Protein AF-A0A0V8TB01-F1 (afdb_monomer_lite)

Secondary structure (DSSP, 8-state):
-------TT--------HHHHSTT---PPPPTT------EEEEEEEETTEEEEEEEESSPPPHHHHHHHHHHHHHHHHHHHHHTT-

Foldseek 3Di:
DDPPPPPPPPDPPDDDPPCVVPPPDDDDDDDPPDDDDKDKDWDFDDDPNDTDIDIDMPDDDPPVVVVVVVVVVVVVVVVVVVVVVD

Structure (mmCIF, N/CA/C/O backbone):
data_AF-A0A0V8TB01-F1
#
_entry.id   AF-A0A0V8TB01-F1
#
loop_
_atom_site.group_PDB
_atom_site.id
_atom_site.type_symbol
_atom_site.label_atom_id
_atom_site.label_alt_id
_atom_site.label_comp_id
_atom_site.label_asym_id
_atom_site.label_entity_id
_atom_si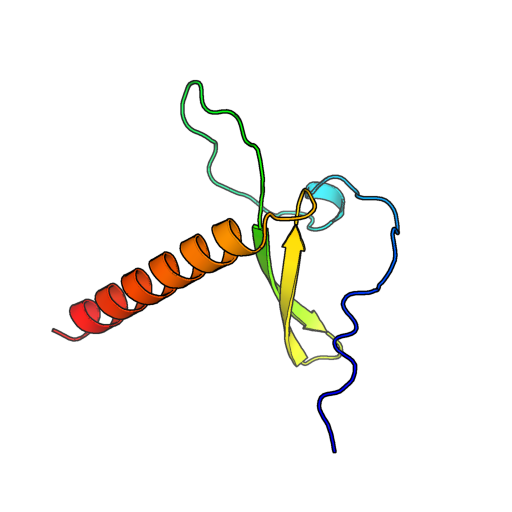te.label_seq_id
_atom_site.pdbx_PDB_ins_code
_atom_site.Cartn_x
_atom_site.Cartn_y
_atom_site.Cartn_z
_atom_site.occupancy
_atom_site.B_iso_or_equiv
_atom_site.auth_seq_id
_atom_site.auth_comp_id
_atom_site.auth_asym_id
_atom_site.auth_atom_id
_atom_site.pdbx_PDB_model_num
ATOM 1 N N . MET A 1 1 ? 10.973 -12.591 26.594 1.00 37.56 1 MET A N 1
ATOM 2 C CA . MET A 1 1 ? 10.235 -13.209 25.477 1.00 37.56 1 MET A CA 1
ATOM 3 C C . MET A 1 1 ? 10.452 -12.299 24.278 1.00 37.56 1 MET A C 1
ATOM 5 O O . MET A 1 1 ? 9.912 -11.202 24.272 1.00 37.56 1 MET A O 1
ATOM 9 N N . ARG A 1 2 ? 11.428 -12.632 23.424 1.00 32.06 2 ARG A N 1
ATOM 10 C CA . ARG A 1 2 ? 11.908 -11.762 22.339 1.00 32.06 2 ARG A CA 1
ATOM 11 C C . ARG A 1 2 ? 11.021 -11.925 21.108 1.00 32.06 2 ARG A C 1
ATOM 13 O O . ARG A 1 2 ? 10.653 -13.043 20.780 1.00 32.06 2 ARG A O 1
ATOM 20 N N . ALA A 1 3 ? 10.736 -10.804 20.451 1.00 40.72 3 ALA A N 1
ATOM 21 C 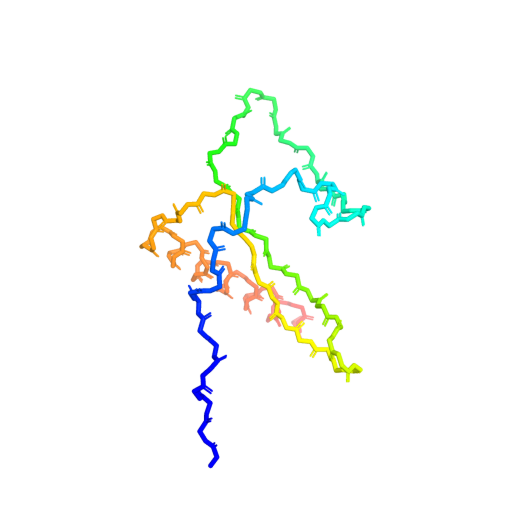CA . ALA A 1 3 ? 10.158 -10.716 19.114 1.00 40.72 3 ALA A CA 1
ATOM 22 C C . ALA A 1 3 ? 11.220 -11.061 18.052 1.00 40.72 3 ALA A C 1
ATOM 24 O O . ALA A 1 3 ? 11.607 -10.228 17.235 1.00 40.72 3 ALA A O 1
ATOM 25 N N . GLU A 1 4 ? 11.754 -12.272 18.135 1.00 39.19 4 GLU A N 1
ATOM 26 C CA . GLU A 1 4 ? 12.504 -12.914 17.059 1.00 39.19 4 GLU A CA 1
ATOM 27 C C . GLU A 1 4 ? 11.508 -13.876 16.387 1.00 39.19 4 GLU A C 1
ATOM 29 O O . GLU A 1 4 ? 10.692 -14.462 17.089 1.00 39.19 4 GLU A O 1
ATOM 34 N N . ASP A 1 5 ? 11.530 -13.956 15.053 1.00 37.28 5 ASP A N 1
ATOM 35 C CA . ASP A 1 5 ? 10.703 -14.826 14.183 1.00 37.28 5 ASP A CA 1
ATOM 36 C C . ASP A 1 5 ? 9.596 -14.145 13.349 1.00 37.28 5 ASP A C 1
ATOM 38 O O . ASP A 1 5 ? 8.690 -14.800 12.843 1.00 37.28 5 ASP A O 1
ATOM 42 N N . ALA A 1 6 ? 9.732 -12.852 13.039 1.00 43.09 6 ALA A N 1
ATOM 43 C CA . ALA A 1 6 ? 9.245 -12.340 11.749 1.00 43.09 6 ALA A CA 1
ATOM 44 C C . ALA A 1 6 ? 10.312 -12.618 10.672 1.00 43.09 6 ALA A C 1
ATOM 46 O O . ALA A 1 6 ? 10.899 -11.700 10.095 1.00 43.09 6 ALA A O 1
ATOM 47 N N . ASP A 1 7 ? 10.648 -13.895 10.473 1.00 42.91 7 ASP A N 1
ATOM 48 C CA . ASP A 1 7 ? 11.619 -14.322 9.471 1.00 42.91 7 ASP A CA 1
ATOM 49 C C . ASP A 1 7 ? 11.034 -14.043 8.079 1.00 42.91 7 ASP A C 1
ATOM 51 O O . ASP A 1 7 ? 10.283 -14.831 7.509 1.00 42.91 7 ASP A O 1
ATOM 55 N N . GLY A 1 8 ? 11.392 -12.889 7.511 1.00 46.00 8 GLY A N 1
ATOM 56 C CA . GLY A 1 8 ? 11.156 -12.503 6.114 1.00 46.00 8 GLY A CA 1
ATOM 57 C C . GLY A 1 8 ? 11.913 -13.374 5.100 1.00 46.00 8 GLY A C 1
ATOM 58 O O . GLY A 1 8 ? 12.313 -12.887 4.044 1.00 46.00 8 GLY A O 1
ATOM 59 N N . ARG A 1 9 ? 12.147 -14.647 5.434 1.00 42.66 9 ARG A N 1
ATOM 60 C CA . ARG A 1 9 ? 12.761 -15.688 4.606 1.00 42.66 9 ARG A CA 1
ATOM 61 C C . ARG A 1 9 ? 11.805 -16.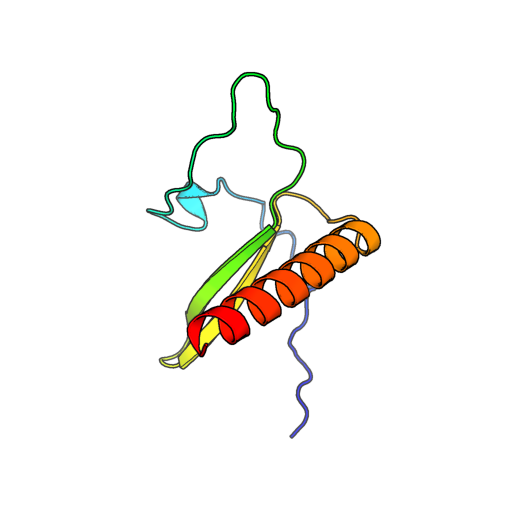848 4.355 1.00 42.66 9 ARG A C 1
ATOM 63 O O . ARG A 1 9 ? 12.253 -17.940 4.010 1.00 42.66 9 ARG A O 1
ATOM 70 N N . ASP A 1 10 ? 10.498 -16.616 4.452 1.00 46.09 10 ASP A N 1
ATOM 71 C CA . ASP A 1 10 ? 9.524 -17.587 3.972 1.00 46.09 10 ASP A CA 1
ATOM 72 C C . ASP A 1 10 ? 9.491 -17.554 2.438 1.00 46.09 10 ASP A C 1
ATOM 74 O O . ASP A 1 10 ? 8.742 -16.817 1.804 1.00 46.09 10 ASP A O 1
ATOM 78 N N . ALA A 1 11 ? 10.451 -18.298 1.892 1.00 44.41 11 ALA A N 1
ATOM 79 C CA . ALA A 1 11 ? 10.429 -19.066 0.666 1.00 44.41 11 ALA A CA 1
ATOM 80 C C . ALA A 1 11 ? 9.875 -18.400 -0.603 1.00 44.41 11 ALA A C 1
ATOM 82 O O . ALA A 1 11 ? 8.749 -17.925 -0.692 1.00 44.41 11 ALA A O 1
ATOM 83 N N . VAL A 1 12 ? 10.622 -18.594 -1.689 1.00 46.31 12 VAL A N 1
ATOM 84 C CA . VAL A 1 12 ? 10.082 -18.661 -3.052 1.00 46.31 12 VAL A CA 1
ATOM 85 C C . VAL A 1 12 ? 9.112 -19.858 -3.147 1.00 46.31 12 VAL A C 1
ATOM 87 O O . VAL A 1 12 ? 9.364 -20.840 -3.837 1.00 46.31 12 VAL A O 1
ATOM 90 N N . ARG A 1 13 ? 7.988 -19.818 -2.427 1.00 55.31 13 ARG A N 1
ATOM 91 C CA . ARG A 1 13 ? 6.747 -20.421 -2.903 1.00 55.31 13 ARG A CA 1
ATOM 92 C C . ARG A 1 13 ? 6.288 -19.483 -4.010 1.00 55.31 13 ARG A C 1
ATOM 94 O O . ARG A 1 13 ? 6.217 -18.277 -3.792 1.00 55.31 13 ARG A O 1
ATOM 101 N N . GLY A 1 14 ? 6.139 -20.023 -5.218 1.00 75.06 14 GLY A N 1
ATOM 102 C CA . GLY A 1 14 ? 5.961 -19.240 -6.440 1.00 75.06 14 GLY A CA 1
ATOM 103 C C . GLY A 1 14 ? 4.976 -18.083 -6.265 1.00 75.06 14 GLY A C 1
ATOM 104 O O . GLY A 1 14 ? 3.940 -18.234 -5.620 1.00 75.06 14 GLY A O 1
ATOM 105 N N . ARG A 1 15 ? 5.316 -16.919 -6.830 1.00 82.69 15 ARG A N 1
ATOM 106 C CA . ARG A 1 15 ? 4.393 -15.782 -6.900 1.00 82.69 15 ARG A CA 1
ATOM 107 C C . ARG A 1 15 ? 3.129 -16.251 -7.618 1.00 82.69 15 ARG A C 1
ATOM 109 O O . ARG A 1 15 ? 3.225 -16.829 -8.698 1.00 82.69 15 ARG A O 1
ATOM 116 N N . VAL A 1 16 ? 1.974 -15.995 -7.022 1.00 91.81 16 VAL A N 1
ATOM 117 C CA . VAL A 1 16 ? 0.676 -16.251 -7.648 1.00 91.81 16 VAL A CA 1
ATOM 118 C C . VAL A 1 16 ? 0.025 -14.918 -8.027 1.00 91.81 16 VAL A C 1
ATOM 120 O O . VAL A 1 16 ? 0.346 -13.896 -7.411 1.00 91.81 16 VAL A O 1
ATOM 123 N N . PRO A 1 17 ? -0.861 -14.901 -9.034 1.00 91.38 17 PRO A N 1
ATOM 124 C CA . PRO A 1 17 ? -1.720 -13.757 -9.325 1.00 91.38 17 PRO A CA 1
ATOM 125 C C . PRO A 1 17 ? -2.428 -13.206 -8.074 1.00 91.38 17 PRO A C 1
ATOM 127 O O . PRO A 1 17 ? -2.731 -13.950 -7.139 1.00 91.38 17 PRO A O 1
ATOM 130 N N . ILE A 1 18 ? -2.669 -11.891 -8.030 1.00 89.19 18 ILE A N 1
ATOM 131 C CA . ILE A 1 18 ? -3.192 -11.222 -6.826 1.00 89.19 18 ILE A CA 1
ATOM 132 C C . ILE A 1 18 ? -4.597 -11.702 -6.445 1.00 89.19 18 ILE A C 1
ATOM 134 O O . ILE A 1 18 ? -4.896 -11.815 -5.264 1.00 89.19 18 ILE A O 1
ATOM 138 N N . ASP A 1 19 ? -5.416 -12.067 -7.426 1.00 91.94 19 ASP A N 1
ATOM 139 C CA . ASP A 1 19 ? -6.741 -12.666 -7.250 1.00 91.94 19 ASP A CA 1
ATOM 140 C C . ASP A 1 19 ? -6.676 -14.066 -6.618 1.00 91.94 19 ASP A C 1
ATOM 142 O O . ASP A 1 19 ? -7.593 -14.465 -5.902 1.00 91.94 19 ASP A O 1
ATOM 146 N N . GLN A 1 20 ? -5.575 -14.795 -6.816 1.00 93.88 20 GLN A N 1
ATOM 147 C CA . GLN A 1 20 ? -5.314 -16.061 -6.127 1.00 93.88 20 GLN A CA 1
ATOM 148 C C . GLN A 1 20 ? -4.739 -15.839 -4.723 1.00 93.88 20 GLN A C 1
ATOM 150 O O . GLN A 1 20 ? -5.088 -16.566 -3.793 1.00 93.88 20 GLN A O 1
ATOM 155 N N . ALA A 1 21 ? -3.860 -14.846 -4.552 1.00 91.25 21 ALA A N 1
ATOM 156 C CA . ALA A 1 21 ? -3.260 -14.522 -3.255 1.00 91.25 21 ALA A CA 1
ATOM 157 C C . ALA A 1 21 ? -4.261 -13.881 -2.279 1.00 91.25 21 ALA A C 1
ATOM 159 O O . ALA A 1 21 ? -4.188 -14.118 -1.073 1.00 91.25 21 ALA A O 1
ATOM 160 N N . MET A 1 22 ? -5.157 -13.039 -2.795 1.00 91.94 22 MET A N 1
ATOM 161 C CA . MET A 1 22 ? -6.122 -12.235 -2.046 1.00 91.94 22 MET A CA 1
ATOM 162 C C . MET A 1 22 ? -7.469 -12.205 -2.788 1.00 91.94 22 MET A C 1
ATOM 164 O O . MET A 1 22 ? -7.815 -11.198 -3.412 1.00 91.94 22 MET A O 1
ATOM 168 N N . PRO A 1 23 ? -8.241 -13.305 -2.733 1.00 93.00 23 PRO A N 1
ATOM 169 C CA . PRO A 1 23 ? -9.520 -13.394 -3.428 1.00 93.00 23 PRO A CA 1
ATOM 170 C C . PRO A 1 23 ? -10.481 -12.273 -3.019 1.00 93.00 23 PRO A C 1
ATOM 172 O O . PRO A 1 23 ? -10.701 -12.037 -1.831 1.00 93.00 23 PRO A O 1
ATOM 175 N N . GLY A 1 24 ? -11.065 -11.605 -4.016 1.00 92.94 24 GLY A N 1
ATOM 176 C CA . GLY A 1 24 ? -12.028 -10.518 -3.816 1.00 92.94 24 GLY A CA 1
ATOM 177 C C . GLY A 1 24 ? -11.413 -9.149 -3.509 1.00 92.94 24 GLY A C 1
ATOM 178 O O . GLY A 1 24 ? -12.158 -8.226 -3.197 1.00 92.94 24 GLY A O 1
ATOM 179 N N . LEU A 1 25 ? -10.085 -8.995 -3.583 1.00 92.25 25 LEU A N 1
ATOM 180 C CA . LEU A 1 25 ? -9.457 -7.678 -3.498 1.00 92.25 25 LEU A CA 1
ATOM 181 C C . LEU A 1 25 ? -9.791 -6.850 -4.748 1.00 92.25 25 LEU A C 1
ATOM 183 O O . LEU A 1 25 ? -9.453 -7.239 -5.864 1.00 92.25 25 LEU A O 1
ATOM 187 N N . GLU A 1 26 ? -10.387 -5.681 -4.539 1.00 93.00 26 GLU A N 1
ATOM 188 C CA . GLU A 1 26 ? -10.631 -4.677 -5.573 1.00 93.00 26 GLU A CA 1
ATOM 189 C C . GLU A 1 26 ? -9.755 -3.449 -5.310 1.00 93.00 26 GLU A C 1
ATOM 191 O O . GLU A 1 26 ? -9.552 -3.047 -4.162 1.00 93.00 26 GLU A O 1
ATOM 196 N N . ILE A 1 27 ? -9.218 -2.859 -6.378 1.00 91.44 27 ILE A N 1
ATOM 197 C CA . ILE A 1 27 ? -8.426 -1.626 -6.331 1.00 91.44 27 ILE A CA 1
ATOM 198 C C . ILE A 1 27 ? -8.917 -0.666 -7.411 1.00 91.44 27 ILE A C 1
ATOM 200 O O . ILE A 1 27 ? -9.472 -1.092 -8.426 1.00 91.44 27 ILE A O 1
ATOM 204 N N . HIS A 1 28 ? -8.691 0.630 -7.211 1.00 92.88 28 HIS A N 1
ATOM 205 C CA . HIS A 1 28 ? -8.925 1.606 -8.269 1.00 92.88 28 HIS A CA 1
ATOM 206 C C . HIS A 1 28 ? -7.996 1.338 -9.465 1.00 92.88 28 HIS A C 1
ATOM 208 O O . HIS A 1 28 ? -6.842 0.947 -9.262 1.00 92.88 28 HIS A O 1
ATOM 214 N N . PRO A 1 29 ? -8.487 1.518 -10.704 1.00 94.00 29 PRO A N 1
ATOM 215 C CA . PRO A 1 29 ? -7.667 1.325 -11.889 1.00 94.00 29 PRO A CA 1
ATOM 216 C C . PRO A 1 29 ? -6.556 2.378 -11.959 1.00 94.00 29 PRO A C 1
ATOM 218 O O . PRO A 1 29 ? -6.685 3.470 -11.405 1.00 94.00 29 PRO A O 1
ATOM 221 N N . LEU A 1 30 ? -5.485 2.044 -12.679 1.00 93.94 30 LEU A N 1
ATOM 222 C CA . LEU A 1 30 ? -4.475 3.020 -13.084 1.00 93.94 30 LEU A CA 1
ATOM 223 C C . LEU A 1 30 ? -5.095 4.076 -14.008 1.00 93.94 30 LEU A C 1
ATOM 225 O O . LEU A 1 30 ? -6.088 3.805 -14.693 1.00 93.94 30 LEU A O 1
ATOM 229 N N . GLY A 1 31 ? -4.491 5.259 -14.040 1.00 95.50 31 GLY A N 1
ATOM 230 C CA . GLY A 1 31 ? -4.853 6.309 -14.982 1.00 95.50 31 GLY A CA 1
ATOM 231 C C . GLY A 1 31 ? -4.512 5.952 -16.431 1.00 95.50 31 GLY A C 1
ATOM 232 O O . GLY A 1 31 ? -3.759 5.018 -16.723 1.00 95.50 31 GLY A O 1
ATOM 233 N N . ASP A 1 32 ? -5.060 6.728 -17.366 1.00 95.94 32 ASP A N 1
ATOM 234 C CA . ASP A 1 32 ? -4.813 6.537 -18.794 1.00 95.94 32 ASP A CA 1
ATOM 235 C C . ASP A 1 32 ? -3.319 6.679 -19.126 1.00 95.94 32 ASP A C 1
ATOM 237 O O . ASP A 1 32 ? -2.698 7.715 -18.892 1.00 95.94 32 ASP A O 1
ATOM 241 N N . GLY A 1 33 ? -2.746 5.628 -19.720 1.00 96.00 33 GLY A N 1
ATOM 242 C CA . GLY A 1 33 ? -1.342 5.593 -20.137 1.00 96.00 33 GLY A CA 1
ATOM 243 C C . GLY A 1 33 ? -0.343 5.243 -19.031 1.00 96.00 33 GLY A C 1
ATOM 244 O O . GLY A 1 33 ? 0.846 5.122 -19.324 1.00 96.00 33 GLY A O 1
ATOM 245 N N . GLU A 1 34 ? -0.794 5.035 -17.794 1.00 95.94 34 GLU A N 1
ATOM 246 C CA . GLU A 1 34 ? 0.073 4.580 -16.709 1.00 95.94 34 GLU A CA 1
ATOM 247 C C . GLU A 1 34 ? 0.414 3.088 -16.844 1.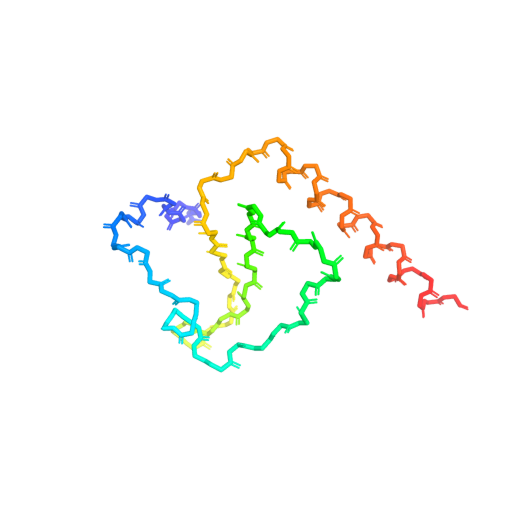00 95.94 34 GLU A C 1
ATOM 249 O O . GLU A 1 34 ? -0.396 2.257 -17.265 1.00 95.94 34 GLU A O 1
ATOM 254 N N . GLN A 1 35 ? 1.639 2.737 -16.455 1.00 93.31 35 GLN A N 1
ATOM 255 C CA . GLN A 1 35 ? 2.102 1.358 -16.335 1.00 93.31 35 GLN A CA 1
ATOM 256 C C . GLN A 1 35 ? 2.548 1.119 -14.896 1.00 93.31 35 GLN A C 1
ATOM 258 O O . GLN A 1 35 ? 3.220 1.958 -14.302 1.00 93.31 35 GLN A O 1
ATOM 263 N N . TRP A 1 36 ? 2.174 -0.023 -14.325 1.00 90.81 36 TRP A N 1
ATOM 264 C CA . TRP A 1 36 ? 2.624 -0.386 -12.986 1.00 90.81 36 TRP A CA 1
ATOM 265 C C . TRP A 1 36 ? 4.033 -0.984 -13.042 1.00 90.81 36 TRP A C 1
ATOM 267 O O . TRP A 1 36 ? 4.331 -1.815 -13.898 1.00 90.81 36 TRP A O 1
ATOM 277 N N . GLU A 1 37 ? 4.881 -0.606 -12.088 1.00 87.81 37 GLU A N 1
ATOM 278 C CA . GLU A 1 37 ? 6.243 -1.149 -11.956 1.00 87.81 37 GLU A CA 1
ATOM 279 C C . GLU A 1 37 ? 6.405 -1.986 -10.683 1.00 87.81 37 GLU A C 1
ATOM 281 O O . GLU A 1 37 ? 7.060 -3.029 -10.665 1.00 87.81 37 GLU A O 1
ATOM 286 N N . PHE A 1 38 ? 5.759 -1.555 -9.602 1.00 89.06 38 PHE A N 1
ATOM 287 C CA . PHE A 1 38 ? 5.849 -2.180 -8.295 1.00 89.06 38 PHE A CA 1
ATOM 288 C C . PHE A 1 38 ? 4.547 -1.975 -7.522 1.00 89.06 38 PHE A C 1
ATOM 290 O O . PHE A 1 38 ? 3.928 -0.919 -7.589 1.00 89.06 38 PHE A O 1
ATOM 297 N N . ALA A 1 39 ? 4.152 -2.989 -6.756 1.00 89.81 39 ALA A N 1
ATOM 298 C CA . ALA A 1 39 ? 3.047 -2.907 -5.816 1.00 89.81 39 ALA A CA 1
ATOM 299 C C . ALA A 1 39 ? 3.515 -3.386 -4.442 1.00 89.81 39 ALA A C 1
ATOM 301 O O . ALA A 1 39 ? 4.075 -4.481 -4.315 1.00 89.81 39 ALA A O 1
ATOM 302 N N . PHE A 1 40 ? 3.239 -2.577 -3.422 1.00 91.19 40 PHE A N 1
ATOM 303 C CA . PHE A 1 40 ? 3.306 -2.948 -2.015 1.00 91.19 40 PHE A CA 1
ATOM 304 C C . PHE A 1 40 ? 1.879 -3.031 -1.483 1.00 91.19 40 PHE A C 1
ATOM 306 O O . PHE A 1 40 ? 1.134 -2.056 -1.532 1.00 91.19 40 PHE A O 1
ATOM 313 N N . VAL A 1 41 ? 1.496 -4.201 -0.985 1.00 91.50 41 VAL A N 1
ATOM 314 C CA . VAL A 1 41 ? 0.159 -4.444 -0.445 1.00 91.50 41 VAL A CA 1
ATOM 315 C C . VAL A 1 41 ? 0.290 -4.644 1.052 1.00 91.50 41 VAL A C 1
ATOM 317 O O . VAL A 1 41 ? 0.878 -5.637 1.475 1.00 91.50 41 VAL A O 1
ATOM 320 N N . LEU A 1 42 ? -0.257 -3.723 1.844 1.00 92.31 42 LEU A N 1
ATOM 321 C CA . LEU A 1 42 ? -0.398 -3.871 3.290 1.00 92.31 42 LEU A CA 1
ATOM 322 C C . LEU A 1 42 ? -1.824 -4.322 3.605 1.00 92.31 42 LEU A C 1
ATOM 324 O O . LEU A 1 42 ? -2.786 -3.613 3.327 1.00 92.31 42 LEU A O 1
ATOM 328 N N . ALA A 1 43 ? -1.957 -5.505 4.190 1.00 92.81 43 ALA A N 1
ATOM 329 C CA . ALA A 1 43 ? -3.237 -6.129 4.475 1.00 92.81 43 ALA A CA 1
ATOM 330 C C . ALA A 1 43 ? -3.398 -6.381 5.974 1.00 92.81 43 ALA A C 1
ATOM 332 O O . ALA A 1 43 ? -2.520 -6.947 6.631 1.00 92.81 43 ALA A O 1
ATOM 333 N N . LYS A 1 44 ? -4.560 -6.006 6.509 1.00 94.69 44 LYS A N 1
ATOM 334 C CA . LYS A 1 44 ? -5.000 -6.428 7.838 1.00 94.69 44 LYS A CA 1
ATOM 335 C C . LYS A 1 44 ? -5.589 -7.826 7.711 1.00 94.69 44 LYS A C 1
ATOM 337 O O . LYS A 1 44 ? -6.585 -8.018 7.019 1.00 94.69 44 LYS A O 1
ATOM 342 N N . VAL A 1 45 ? -4.968 -8.803 8.354 1.00 93.38 45 VAL A N 1
ATOM 343 C CA . VAL A 1 45 ? -5.337 -10.217 8.248 1.00 93.38 45 VAL A CA 1
ATOM 344 C C . VAL A 1 45 ? -5.733 -10.769 9.609 1.00 93.38 45 VAL A C 1
ATOM 346 O O . VAL A 1 45 ? -5.320 -10.256 10.650 1.00 93.38 45 VAL A O 1
ATOM 349 N N . ARG A 1 46 ? -6.536 -11.834 9.608 1.00 94.69 46 ARG A N 1
ATOM 350 C CA . ARG A 1 46 ? -6.813 -12.619 10.810 1.00 94.69 46 ARG A CA 1
ATOM 351 C C . ARG A 1 46 ? -6.005 -13.906 10.758 1.00 94.69 46 ARG A C 1
ATOM 353 O O . ARG A 1 46 ? -6.152 -14.672 9.810 1.00 94.69 46 ARG A O 1
ATOM 360 N N . SER A 1 47 ? -5.191 -14.138 11.777 1.00 92.31 47 SER A N 1
ATOM 361 C CA . SER A 1 47 ? -4.403 -15.358 11.946 1.00 92.31 47 SER A CA 1
ATOM 362 C C . SER A 1 47 ? -4.612 -15.862 13.364 1.00 92.31 47 SER A C 1
ATOM 364 O O . SER A 1 47 ? -4.526 -15.078 14.299 1.00 92.31 47 SER A O 1
ATOM 366 N N . GLU A 1 48 ? -4.950 -17.142 13.521 1.00 93.25 48 GLU A N 1
ATOM 367 C CA . GLU A 1 48 ? -5.125 -17.782 14.840 1.00 93.25 48 GLU A CA 1
ATOM 368 C C . GLU A 1 48 ? -6.112 -17.053 15.779 1.00 93.25 48 GLU A C 1
ATOM 370 O O . GLU A 1 48 ? -5.994 -17.083 16.996 1.00 93.25 48 GLU A O 1
ATOM 375 N N . GLY A 1 49 ? -7.123 -16.393 15.203 1.00 93.88 49 GLY A N 1
ATOM 376 C CA . GLY A 1 49 ? -8.126 -15.627 15.952 1.00 93.88 49 GLY A CA 1
ATOM 377 C C . GLY A 1 49 ? -7.715 -14.189 16.280 1.00 93.88 49 GLY A C 1
ATOM 378 O O . GLY A 1 49 ? -8.573 -13.388 16.650 1.00 93.88 49 GLY A O 1
ATOM 379 N N . GLU A 1 50 ? -6.460 -13.816 16.046 1.00 94.44 50 GLU A N 1
ATOM 380 C CA . GLU A 1 50 ? -5.950 -12.467 16.267 1.00 94.44 50 GLU A CA 1
ATOM 381 C C . GLU A 1 50 ? -5.884 -11.666 14.971 1.00 94.44 50 GLU A C 1
ATOM 383 O O . GLU A 1 50 ? -5.742 -12.204 13.871 1.00 94.44 50 GLU A O 1
ATOM 388 N N . THR A 1 51 ? -6.014 -10.346 15.097 1.00 95.56 51 THR A N 1
ATOM 389 C CA . THR A 1 51 ? -5.874 -9.449 13.951 1.00 95.56 51 THR A CA 1
ATOM 390 C C . THR A 1 51 ? -4.461 -8.896 13.908 1.00 95.56 51 THR A C 1
ATOM 392 O O . THR A 1 51 ? -4.024 -8.249 14.855 1.00 95.56 51 THR A O 1
ATOM 395 N N . THR A 1 52 ? -3.775 -9.115 12.793 1.00 95.19 52 THR A N 1
ATOM 396 C CA . THR A 1 52 ? -2.395 -8.682 12.571 1.00 95.19 52 THR A CA 1
ATOM 397 C C . THR A 1 52 ? -2.250 -8.008 11.208 1.00 95.19 52 THR A C 1
ATOM 399 O O . THR A 1 52 ? -3.161 -8.043 10.378 1.00 95.19 52 THR A O 1
ATOM 402 N N . TRP A 1 53 ? -1.110 -7.371 10.973 1.00 94.06 53 TRP A N 1
ATOM 403 C CA . TRP A 1 53 ? -0.759 -6.787 9.684 1.00 94.06 53 TRP A CA 1
ATOM 404 C C . TRP A 1 53 ? 0.213 -7.698 8.944 1.00 94.06 53 TRP A C 1
ATOM 406 O O . TRP A 1 53 ? 1.158 -8.233 9.519 1.00 94.06 53 TRP A O 1
ATOM 416 N N . SER A 1 54 ? -0.010 -7.862 7.647 1.00 91.81 54 SER A N 1
ATOM 417 C CA . SER A 1 54 ? 0.872 -8.603 6.754 1.00 91.81 54 SER A CA 1
ATOM 418 C C . SER A 1 54 ? 1.086 -7.797 5.484 1.00 91.81 54 SER A C 1
ATOM 420 O O . SER A 1 54 ? 0.185 -7.078 5.060 1.00 91.81 54 SER A O 1
ATOM 422 N N . TYR A 1 55 ? 2.256 -7.919 4.860 1.00 91.25 55 TYR A N 1
ATOM 423 C CA . TYR A 1 55 ? 2.521 -7.246 3.593 1.00 91.25 55 TYR A CA 1
ATOM 424 C C . TYR A 1 55 ? 2.952 -8.216 2.493 1.00 91.25 55 TYR A C 1
ATOM 426 O O . TYR A 1 55 ? 3.496 -9.291 2.763 1.00 91.25 55 TYR A O 1
ATOM 434 N N . ARG A 1 56 ? 2.695 -7.843 1.240 1.00 90.50 56 ARG A N 1
ATOM 435 C CA . ARG A 1 56 ? 3.142 -8.548 0.030 1.00 90.50 56 ARG A CA 1
ATOM 436 C C . ARG A 1 56 ? 3.724 -7.547 -0.956 1.00 90.50 56 ARG A C 1
ATOM 438 O O . ARG A 1 56 ? 3.349 -6.377 -0.950 1.00 90.50 56 ARG A O 1
ATOM 445 N N . THR A 1 57 ? 4.620 -8.016 -1.818 1.00 90.62 57 THR A N 1
ATOM 446 C CA . THR A 1 57 ? 5.188 -7.194 -2.887 1.00 90.62 57 THR A CA 1
ATOM 447 C C . THR A 1 57 ? 5.152 -7.914 -4.229 1.00 90.62 57 THR A C 1
ATOM 449 O O . THR A 1 57 ? 5.413 -9.119 -4.293 1.00 90.62 57 THR A O 1
ATOM 452 N N . SER A 1 58 ? 4.866 -7.191 -5.318 1.00 89.25 58 SER A N 1
ATOM 453 C CA . SER A 1 58 ? 4.858 -7.757 -6.682 1.00 89.25 58 SER A CA 1
ATOM 454 C C . SER A 1 58 ? 6.260 -8.105 -7.200 1.00 89.25 58 SER A C 1
ATOM 456 O O . SER A 1 58 ? 6.409 -9.044 -7.982 1.00 89.25 58 SER A O 1
ATOM 458 N N . ALA A 1 59 ? 7.287 -7.418 -6.695 1.00 84.25 59 ALA A N 1
ATOM 459 C CA . ALA A 1 59 ? 8.707 -7.648 -6.961 1.00 84.25 59 ALA A CA 1
ATOM 460 C C . ALA A 1 59 ? 9.543 -7.423 -5.685 1.00 84.25 59 ALA A C 1
ATOM 462 O O . ALA A 1 59 ? 9.003 -7.087 -4.629 1.00 84.25 59 ALA A O 1
ATOM 463 N N . ALA A 1 60 ? 10.856 -7.655 -5.742 1.00 81.81 60 ALA A N 1
ATOM 464 C CA . ALA A 1 60 ? 11.742 -7.215 -4.664 1.00 81.81 60 ALA A CA 1
ATOM 465 C C . ALA A 1 60 ? 11.819 -5.676 -4.695 1.00 81.81 60 ALA A C 1
ATOM 467 O O . ALA A 1 60 ? 12.181 -5.137 -5.740 1.00 81.81 60 ALA A O 1
ATOM 468 N N . PRO A 1 61 ? 11.463 -4.966 -3.610 1.00 81.62 61 PRO A N 1
ATOM 469 C CA . PRO A 1 61 ? 11.485 -3.511 -3.620 1.00 81.62 61 PRO A CA 1
ATOM 470 C C . PRO A 1 61 ? 12.919 -2.983 -3.620 1.00 81.62 61 PRO A C 1
ATOM 472 O O . PRO A 1 61 ? 13.788 -3.525 -2.924 1.00 81.62 61 PRO A O 1
ATOM 475 N N . ASN A 1 62 ? 13.135 -1.853 -4.292 1.00 88.69 62 ASN A N 1
ATOM 476 C CA . ASN A 1 62 ? 14.184 -0.940 -3.868 1.00 88.69 62 ASN A CA 1
ATOM 477 C C . ASN A 1 62 ? 13.805 -0.423 -2.470 1.00 88.69 62 ASN A C 1
ATOM 479 O O . ASN A 1 62 ? 12.760 0.196 -2.269 1.00 88.69 62 ASN A O 1
ATOM 483 N N . ARG A 1 63 ? 14.633 -0.744 -1.475 1.00 88.31 63 ARG A N 1
ATOM 484 C CA . ARG A 1 63 ? 14.317 -0.482 -0.066 1.00 88.31 63 ARG A CA 1
ATOM 485 C C . ARG A 1 63 ? 14.316 1.007 0.266 1.00 88.31 63 ARG A C 1
ATOM 487 O O . ARG A 1 63 ? 13.551 1.413 1.133 1.00 88.31 63 ARG A O 1
ATOM 494 N N . GLU A 1 64 ? 15.155 1.793 -0.400 1.00 94.44 64 GLU A N 1
ATOM 495 C CA . GLU A 1 64 ? 15.282 3.232 -0.155 1.00 94.44 64 GLU A CA 1
ATOM 496 C C . GLU A 1 64 ? 14.070 3.981 -0.710 1.00 94.44 64 GLU A C 1
ATOM 498 O O . GLU A 1 64 ? 13.471 4.791 -0.005 1.00 94.44 64 GLU A O 1
ATOM 503 N N . GLU A 1 65 ? 13.644 3.634 -1.927 1.00 91.25 65 GLU A N 1
ATOM 504 C CA . GLU A 1 65 ? 12.431 4.185 -2.544 1.00 91.25 65 GLU A CA 1
ATOM 505 C C . GLU A 1 65 ? 11.180 3.827 -1.735 1.00 91.25 65 GLU A C 1
ATOM 507 O O . GLU A 1 65 ? 10.368 4.702 -1.430 1.00 91.25 65 GLU A O 1
ATOM 512 N N . LEU A 1 66 ? 11.052 2.560 -1.316 1.00 92.19 66 LEU A N 1
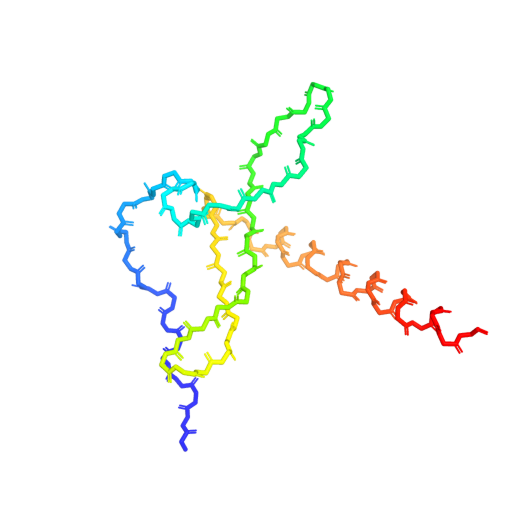ATOM 513 C CA . LEU A 1 66 ? 9.930 2.125 -0.483 1.00 92.19 66 LEU A CA 1
ATOM 514 C C . LEU A 1 66 ? 9.912 2.853 0.866 1.00 92.19 66 LEU A C 1
ATOM 516 O O . LEU A 1 66 ? 8.850 3.286 1.309 1.00 92.19 66 LEU A O 1
ATOM 520 N N . LEU A 1 67 ? 11.069 3.008 1.518 1.00 94.12 67 LEU A N 1
ATOM 521 C CA . LEU A 1 67 ? 11.157 3.744 2.777 1.00 94.12 67 LEU A CA 1
ATOM 522 C C . LEU A 1 67 ? 10.723 5.201 2.591 1.00 94.12 67 LEU A C 1
ATOM 524 O O . LEU A 1 67 ? 9.889 5.679 3.357 1.00 94.12 67 LEU A O 1
ATOM 528 N N . GLY A 1 68 ? 11.235 5.875 1.558 1.00 94.94 68 GLY A N 1
ATOM 529 C CA . GLY A 1 68 ? 10.851 7.250 1.242 1.00 94.94 68 GLY A CA 1
ATOM 530 C C . GLY A 1 68 ? 9.342 7.396 1.029 1.00 94.94 68 GLY A C 1
ATOM 531 O O . GLY A 1 68 ? 8.721 8.273 1.631 1.00 94.94 68 GLY A O 1
ATOM 532 N N . ALA A 1 69 ? 8.736 6.497 0.249 1.00 92.00 69 ALA A N 1
ATOM 533 C CA . ALA A 1 69 ? 7.295 6.495 0.002 1.00 92.00 69 ALA A CA 1
ATOM 534 C C . ALA A 1 69 ? 6.476 6.303 1.292 1.00 92.00 69 ALA A C 1
ATOM 536 O O . ALA A 1 69 ? 5.528 7.050 1.543 1.00 92.00 69 ALA A O 1
ATOM 537 N N . LEU A 1 70 ? 6.861 5.344 2.141 1.00 94.69 70 LEU A N 1
ATOM 538 C CA . LEU A 1 70 ? 6.182 5.092 3.415 1.00 94.69 70 LEU A CA 1
ATOM 539 C C . LEU A 1 70 ? 6.313 6.279 4.377 1.00 94.69 70 LEU A C 1
ATOM 541 O O . LEU A 1 70 ? 5.339 6.630 5.038 1.00 94.69 70 LEU A O 1
ATOM 545 N N . THR A 1 71 ? 7.479 6.927 4.434 1.00 96.75 71 THR A N 1
ATOM 546 C CA . THR A 1 71 ? 7.679 8.127 5.258 1.00 96.75 71 THR A CA 1
ATOM 547 C C . THR A 1 71 ? 6.764 9.267 4.819 1.00 96.75 71 THR A C 1
ATOM 549 O O . THR A 1 71 ? 6.097 9.861 5.664 1.00 96.75 71 THR A O 1
ATOM 552 N N . VAL A 1 72 ? 6.675 9.542 3.513 1.00 96.12 72 VAL A N 1
ATOM 553 C CA . VAL A 1 72 ? 5.761 10.568 2.982 1.00 96.12 72 VAL A CA 1
ATOM 554 C C . VAL A 1 72 ? 4.312 10.243 3.339 1.00 96.12 72 VAL A C 1
ATOM 556 O O . VAL A 1 72 ? 3.592 11.118 3.813 1.00 96.12 72 VAL A O 1
ATOM 559 N N . HIS A 1 73 ? 3.888 8.990 3.163 1.00 94.19 73 HIS A N 1
ATOM 560 C CA . HIS A 1 73 ? 2.512 8.591 3.452 1.00 94.19 73 HIS A CA 1
ATOM 561 C C . HIS A 1 73 ? 2.157 8.726 4.941 1.00 94.19 73 HIS A C 1
ATOM 563 O O . HIS A 1 73 ? 1.079 9.215 5.270 1.00 94.19 73 HIS A O 1
ATOM 569 N N . VAL A 1 74 ? 3.076 8.368 5.845 1.00 96.38 74 VAL A N 1
ATOM 570 C CA . VAL A 1 74 ? 2.891 8.562 7.294 1.00 96.38 74 VAL A CA 1
ATOM 571 C C . VAL A 1 74 ? 2.746 10.042 7.648 1.00 96.38 74 VAL A C 1
ATOM 573 O O . VAL A 1 74 ? 1.875 10.390 8.443 1.00 96.38 74 VAL A O 1
ATOM 576 N N . GLU A 1 75 ? 3.563 10.921 7.062 1.00 96.81 75 GLU A N 1
ATOM 577 C CA . GLU A 1 75 ? 3.466 12.363 7.316 1.00 96.81 75 GLU A CA 1
ATOM 578 C C . GLU A 1 75 ? 2.160 12.965 6.782 1.00 96.81 75 GLU A C 1
ATOM 580 O O . GLU A 1 75 ? 1.571 13.814 7.451 1.00 96.81 75 GLU A O 1
ATOM 585 N N . LEU A 1 76 ? 1.681 12.521 5.615 1.00 96.06 76 LEU A N 1
ATOM 586 C CA . LEU A 1 76 ? 0.386 12.947 5.073 1.00 96.06 76 LEU A CA 1
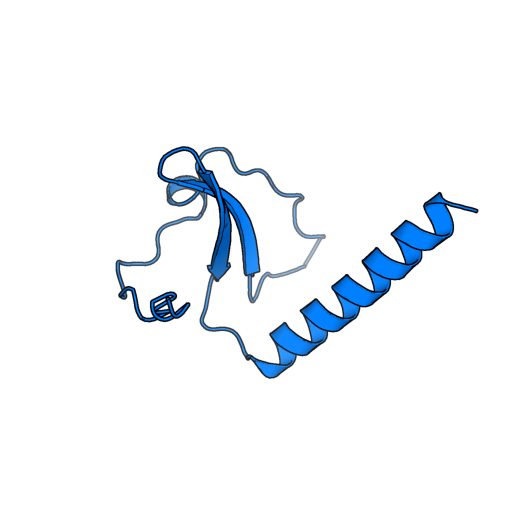ATOM 587 C C . LEU A 1 76 ? -0.765 12.503 5.977 1.00 96.06 76 LEU A C 1
ATOM 589 O O . LEU A 1 76 ? -1.533 13.348 6.428 1.00 96.06 76 LEU A O 1
ATOM 593 N N . LEU A 1 77 ? -0.810 11.217 6.337 1.00 96.19 77 LEU A N 1
ATOM 594 C CA . LEU A 1 77 ? -1.825 10.685 7.245 1.00 96.19 77 LEU A CA 1
ATOM 595 C C . LEU A 1 77 ? -1.810 11.420 8.592 1.00 96.19 77 LEU A C 1
ATOM 597 O O . LEU A 1 77 ? -2.856 11.725 9.155 1.00 96.19 77 LEU A O 1
ATOM 601 N N . ARG A 1 78 ? -0.621 11.736 9.118 1.00 96.44 78 ARG A N 1
ATOM 602 C CA . ARG A 1 78 ? -0.492 12.499 10.363 1.00 96.44 78 ARG A CA 1
ATOM 603 C C . ARG A 1 78 ? -1.099 13.898 10.247 1.00 96.44 78 ARG A C 1
ATOM 605 O O . ARG A 1 78 ? -1.645 14.372 11.236 1.00 96.44 78 ARG A O 1
ATOM 612 N N . ARG A 1 79 ? -0.972 14.565 9.097 1.00 95.44 79 ARG A N 1
ATOM 613 C CA . ARG A 1 79 ? -1.570 15.890 8.863 1.00 95.44 79 ARG A CA 1
ATOM 614 C C . ARG A 1 79 ? -3.085 15.802 8.746 1.00 95.44 79 ARG A C 1
ATOM 616 O O . ARG A 1 79 ? -3.760 16.538 9.452 1.00 95.44 79 ARG A O 1
ATOM 623 N N . GLU A 1 80 ? -3.596 14.864 7.951 1.00 95.69 80 GLU A N 1
ATOM 624 C CA . GLU A 1 80 ? -5.040 14.617 7.801 1.00 95.69 80 GLU A CA 1
ATOM 625 C C . GLU A 1 80 ? -5.692 14.352 9.164 1.00 95.69 80 GLU A C 1
ATOM 627 O O . GLU A 1 80 ? -6.644 15.020 9.554 1.00 95.69 80 GLU A O 1
ATOM 632 N N . LEU A 1 81 ? -5.088 13.464 9.957 1.00 95.88 81 LEU A N 1
ATOM 633 C CA . LEU A 1 81 ? -5.536 13.157 11.314 1.00 95.88 81 LEU A CA 1
ATOM 634 C C . LEU A 1 81 ? -5.365 14.305 12.313 1.00 95.88 81 LEU A C 1
ATOM 636 O O . LEU A 1 81 ? -5.778 14.133 13.449 1.00 95.88 81 LEU A O 1
ATOM 640 N N . VAL A 1 82 ? -4.704 15.413 11.984 1.00 95.19 82 VAL A N 1
ATOM 641 C CA . VAL A 1 82 ? -4.669 16.614 12.838 1.00 95.19 82 VAL A CA 1
ATOM 642 C C . VAL A 1 82 ? -5.735 17.597 12.374 1.00 95.19 82 VAL A C 1
ATOM 644 O O . VAL A 1 82 ? -6.471 18.112 13.208 1.00 95.19 82 VAL A O 1
ATOM 647 N N . GLU A 1 83 ? -5.856 17.795 11.061 1.00 93.81 83 GLU A N 1
ATOM 648 C CA . GLU A 1 83 ? -6.890 18.630 10.441 1.00 93.81 83 GLU A CA 1
ATOM 649 C C . GLU A 1 83 ? -8.307 18.144 10.781 1.00 93.81 83 GLU A C 1
ATOM 651 O O . GLU A 1 83 ? -9.185 18.963 11.009 1.00 93.81 83 GLU A O 1
ATOM 656 N N . GLU A 1 84 ? -8.536 16.832 10.903 1.00 88.94 84 GLU A N 1
ATOM 657 C CA . GLU A 1 84 ? -9.836 16.277 11.326 1.00 88.94 84 GLU A CA 1
ATOM 658 C C . GLU A 1 84 ? -10.272 16.687 12.747 1.00 88.94 84 GLU A C 1
ATOM 660 O O . GLU A 1 84 ? -11.443 16.526 13.098 1.00 88.94 84 GLU A O 1
ATOM 665 N N . TRP A 1 85 ? -9.348 17.169 13.584 1.00 79.06 85 TRP A N 1
ATOM 666 C CA . TRP A 1 85 ? -9.638 17.578 14.962 1.00 79.06 85 TRP A CA 1
ATOM 667 C C . TRP A 1 85 ? -9.828 19.094 15.115 1.00 79.06 85 TRP A C 1
ATOM 669 O O . TRP A 1 85 ? -10.262 19.514 16.193 1.00 79.06 85 TRP A O 1
ATOM 679 N N . GLU A 1 86 ? -9.498 19.893 14.092 1.00 62.62 86 GLU A N 1
ATOM 680 C CA . GLU A 1 86 ? -9.703 21.354 14.047 1.00 62.62 86 GLU A CA 1
ATOM 681 C C . GLU A 1 86 ? -11.081 21.726 13.472 1.00 62.62 86 GLU A C 1
ATOM 683 O O . GLU A 1 86 ? -11.706 22.655 14.041 1.00 62.62 86 GLU A O 1
#

Radius of gyration: 16.32 Å; chains: 1; bounding box: 27×42×46 Å

Sequence (86 aa):
MRAEDADGRDAVRGRVPIDQAMPGLEIHPLGDGEQWEFAFVLAKVRSEGETTWSYRTSAAPNREELLGALTVHVELLRRELVEEWE

pLDDT: mean 84.27, std 18.4, range [32.06, 96.81]